Protein AF-A0AAE4B8U6-F1 (afdb_monomer_lite)

Foldseek 3Di:
DDPPVVVVLVVQLVVLVVVLVVVVVCCVPVVDPPVDPVVVVSNVVSCVSNVPDDDDPPPVVVVVVVVVVVD

Radius of gyration: 18.38 Å; chains: 1; bounding box: 41×24×56 Å

Structure (mmCIF, N/CA/C/O backbone):
data_AF-A0AAE4B8U6-F1
#
_entry.id   AF-A0AAE4B8U6-F1
#
loop_
_atom_site.group_PDB
_atom_site.id
_atom_site.type_symbol
_atom_site.label_atom_id
_atom_site.label_alt_id
_atom_site.label_comp_id
_atom_site.label_asym_id
_atom_site.label_entity_id
_atom_site.label_seq_id
_atom_site.pdbx_PDB_ins_code
_atom_site.Cartn_x
_atom_site.Cartn_y
_atom_site.Cartn_z
_atom_site.occupancy
_atom_site.B_iso_or_equiv
_atom_site.auth_seq_id
_atom_site.auth_comp_id
_atom_site.auth_asym_id
_atom_site.auth_atom_id
_atom_site.pdbx_PDB_model_num
ATOM 1 N N . MET A 1 1 ? -18.774 -1.101 -28.617 1.00 72.88 1 MET A N 1
ATOM 2 C CA . MET A 1 1 ? -17.674 -0.128 -28.426 1.00 72.88 1 MET A CA 1
ATOM 3 C C . MET A 1 1 ? -16.956 -0.463 -27.131 1.00 72.88 1 MET A C 1
ATOM 5 O O . MET A 1 1 ? -17.628 -0.770 -26.156 1.00 72.88 1 MET A O 1
ATOM 9 N N . VAL A 1 2 ? -15.624 -0.467 -27.129 1.00 76.69 2 VAL A N 1
ATOM 10 C CA . VAL A 1 2 ? -14.827 -0.742 -25.926 1.00 76.69 2 VAL A CA 1
ATOM 11 C C . VAL A 1 2 ? -14.807 0.501 -25.037 1.00 76.69 2 VAL A C 1
ATOM 13 O O . VAL A 1 2 ? -14.538 1.599 -25.51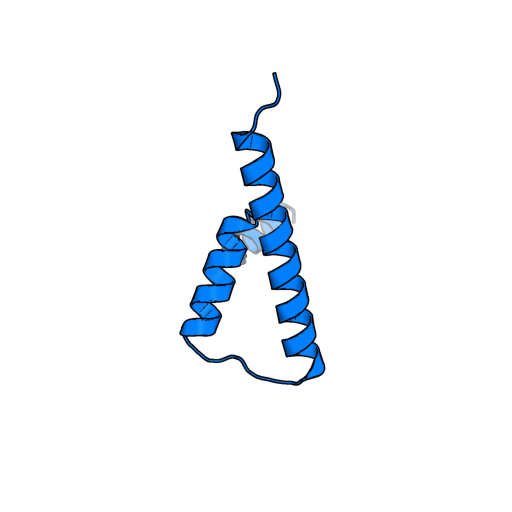7 1.00 76.69 2 VAL A O 1
ATOM 16 N N . ASP A 1 3 ? -15.084 0.328 -23.747 1.00 88.44 3 ASP A N 1
ATOM 17 C CA . ASP A 1 3 ? -15.018 1.402 -22.753 1.00 88.44 3 ASP A CA 1
ATOM 18 C C . ASP A 1 3 ? -13.557 1.637 -22.340 1.00 88.44 3 ASP A C 1
ATOM 20 O O . ASP A 1 3 ? -13.023 1.018 -21.414 1.00 88.44 3 ASP A O 1
ATOM 24 N N . ILE A 1 4 ? -12.891 2.512 -23.092 1.00 90.25 4 ILE A N 1
ATOM 25 C CA . ILE A 1 4 ? -11.496 2.901 -22.865 1.00 90.25 4 ILE A CA 1
ATOM 26 C C . ILE A 1 4 ? -11.290 3.438 -21.432 1.00 90.25 4 ILE A C 1
ATOM 28 O O . ILE A 1 4 ? -10.365 2.965 -20.762 1.00 90.25 4 ILE A O 1
ATOM 32 N N . PRO A 1 5 ? -12.135 4.348 -20.899 1.00 92.56 5 PRO A N 1
ATOM 33 C CA . PRO A 1 5 ? -12.035 4.787 -19.506 1.00 92.56 5 PRO A CA 1
ATOM 34 C C . PRO A 1 5 ? -12.036 3.648 -18.481 1.00 92.56 5 PRO A C 1
ATOM 36 O O . PRO A 1 5 ? -11.225 3.655 -17.549 1.00 92.56 5 PRO A O 1
ATOM 39 N N . LYS A 1 6 ? -12.913 2.651 -18.642 1.00 91.62 6 LYS A N 1
ATOM 40 C CA . LYS A 1 6 ? -12.976 1.496 -17.735 1.00 91.62 6 LYS A CA 1
ATOM 41 C C . LYS A 1 6 ? -11.684 0.681 -17.756 1.00 91.62 6 LYS A C 1
ATOM 43 O O . LYS A 1 6 ? -11.189 0.302 -16.693 1.00 91.62 6 LYS A O 1
ATOM 48 N N . ILE A 1 7 ? -11.116 0.452 -18.940 1.00 92.56 7 ILE A N 1
ATOM 49 C CA . ILE A 1 7 ? -9.848 -0.276 -19.095 1.00 92.56 7 ILE A CA 1
ATOM 50 C C . ILE A 1 7 ? -8.698 0.485 -18.435 1.00 92.56 7 ILE A C 1
ATOM 52 O O . ILE A 1 7 ? -7.908 -0.113 -17.706 1.00 92.56 7 ILE A O 1
ATOM 56 N N . LEU A 1 8 ? -8.623 1.802 -18.639 1.00 91.69 8 LEU A N 1
ATOM 57 C CA . LEU A 1 8 ? -7.586 2.629 -18.022 1.00 91.69 8 LEU A CA 1
ATOM 58 C C . LEU A 1 8 ? -7.656 2.564 -16.494 1.00 91.69 8 LEU A C 1
ATOM 60 O O . LEU A 1 8 ? -6.637 2.330 -15.851 1.00 91.69 8 LEU A O 1
ATOM 64 N N . ARG A 1 9 ? -8.854 2.679 -15.905 1.00 91.00 9 ARG A N 1
ATOM 65 C CA . ARG A 1 9 ? -9.038 2.554 -14.447 1.00 91.00 9 ARG A CA 1
ATOM 66 C C . ARG A 1 9 ? -8.613 1.181 -13.927 1.00 91.00 9 ARG A C 1
ATOM 68 O O . ARG A 1 9 ? -7.928 1.107 -12.910 1.00 91.00 9 ARG A O 1
ATOM 75 N N . ALA A 1 10 ? -8.988 0.109 -14.626 1.00 92.00 10 ALA A N 1
ATOM 76 C CA . ALA A 1 10 ? -8.604 -1.250 -14.251 1.00 92.00 10 ALA A CA 1
ATOM 77 C C . ALA A 1 10 ? -7.080 -1.446 -14.293 1.00 92.00 10 ALA A C 1
ATOM 79 O O . ALA A 1 10 ? -6.504 -1.997 -13.357 1.00 92.00 10 ALA A O 1
ATOM 80 N N . LYS A 1 11 ? -6.419 -0.929 -15.335 1.00 94.06 11 LYS A N 1
ATOM 81 C CA . LYS A 1 11 ? -4.961 -0.999 -15.479 1.00 94.06 11 LYS A CA 1
ATOM 82 C C . LYS A 1 11 ? -4.235 -0.172 -14.416 1.00 94.06 11 LYS A C 1
ATOM 84 O O . LYS A 1 11 ? -3.268 -0.652 -13.837 1.00 94.06 11 LYS A O 1
ATOM 89 N N . THR A 1 12 ? -4.718 1.034 -14.114 1.00 93.06 12 THR A N 1
ATOM 90 C CA . THR A 1 12 ? -4.173 1.866 -13.028 1.00 93.06 12 THR A CA 1
ATOM 91 C C . THR A 1 12 ? -4.261 1.148 -11.685 1.00 93.06 12 THR A C 1
ATOM 93 O O . THR A 1 12 ? -3.279 1.112 -10.948 1.00 93.06 12 THR A O 1
ATOM 96 N N . LYS A 1 13 ? -5.406 0.518 -11.395 1.00 94.50 13 LYS A N 1
ATOM 97 C CA . LYS A 1 13 ? -5.601 -0.266 -10.173 1.00 94.50 13 LYS A CA 1
ATOM 98 C C . LYS A 1 13 ? -4.627 -1.446 -10.090 1.00 94.50 13 LYS A C 1
ATOM 100 O O . LYS A 1 13 ? -3.987 -1.617 -9.058 1.00 94.50 13 LYS A O 1
ATOM 105 N N . ALA A 1 14 ? -4.498 -2.228 -11.163 1.00 94.94 14 ALA A N 1
ATOM 106 C CA . ALA A 1 14 ? -3.582 -3.371 -11.218 1.00 94.94 14 ALA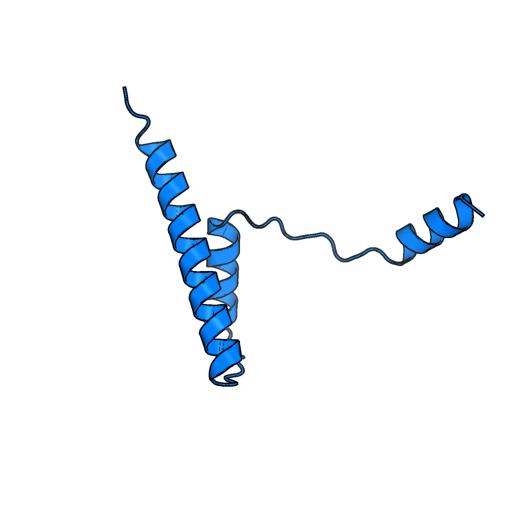 A CA 1
ATOM 107 C C . ALA A 1 14 ? -2.124 -2.940 -10.988 1.00 94.94 14 ALA A C 1
ATOM 109 O O . ALA A 1 14 ? -1.473 -3.435 -10.075 1.00 94.94 14 ALA A O 1
ATOM 110 N N . ASN A 1 15 ? -1.666 -1.913 -11.711 1.00 95.94 15 ASN A N 1
ATOM 111 C CA . ASN A 1 15 ? -0.314 -1.375 -11.555 1.00 95.94 15 ASN A CA 1
ATOM 112 C C . ASN A 1 15 ? -0.028 -0.893 -10.123 1.00 95.94 15 ASN A C 1
ATOM 114 O O . ASN A 1 15 ? 1.093 -1.028 -9.634 1.00 95.94 15 ASN A O 1
ATOM 118 N N . ALA A 1 16 ? -1.015 -0.290 -9.455 1.00 93.81 16 ALA A N 1
ATOM 119 C CA . ALA A 1 16 ? -0.858 0.172 -8.080 1.00 93.81 16 ALA A CA 1
ATOM 120 C C . ALA A 1 16 ? -0.702 -0.997 -7.092 1.00 93.81 16 ALA A C 1
ATOM 122 O O . ALA A 1 16 ? 0.137 -0.928 -6.194 1.00 93.81 16 ALA A O 1
ATOM 123 N N . ILE A 1 17 ? -1.465 -2.079 -7.285 1.00 93.75 17 ILE A N 1
ATOM 124 C CA . ILE A 1 17 ? -1.362 -3.309 -6.485 1.00 93.75 17 ILE A CA 1
ATOM 125 C C . ILE A 1 17 ? 0.016 -3.956 -6.669 1.00 93.75 17 ILE A C 1
ATOM 127 O O . ILE A 1 17 ? 0.673 -4.270 -5.675 1.00 93.75 17 ILE A O 1
ATOM 131 N N . ASP A 1 18 ? 0.489 -4.078 -7.910 1.00 95.94 18 ASP A N 1
ATOM 132 C CA . ASP A 1 18 ? 1.793 -4.680 -8.212 1.00 95.94 18 ASP A CA 1
ATOM 133 C C . ASP A 1 18 ? 2.940 -3.904 -7.546 1.00 95.94 18 ASP A C 1
ATOM 135 O O . ASP A 1 18 ? 3.831 -4.485 -6.924 1.00 95.94 18 ASP A O 1
ATOM 139 N N . ARG A 1 19 ? 2.885 -2.566 -7.595 1.00 92.69 19 ARG A N 1
ATOM 140 C CA . ARG A 1 19 ? 3.870 -1.698 -6.930 1.00 92.69 19 ARG A CA 1
ATOM 141 C C . ARG A 1 19 ? 3.854 -1.854 -5.412 1.00 92.69 19 ARG A C 1
ATOM 143 O O . ARG A 1 19 ? 4.919 -1.919 -4.806 1.00 92.69 19 ARG A O 1
ATOM 150 N N . LEU A 1 20 ? 2.674 -1.928 -4.795 1.00 92.06 20 LEU A N 1
ATOM 151 C CA . LEU A 1 20 ? 2.555 -2.163 -3.352 1.00 92.06 20 LEU A CA 1
ATOM 152 C C . LEU A 1 20 ? 3.131 -3.525 -2.949 1.00 92.06 20 LEU A C 1
ATOM 154 O O . LEU A 1 20 ? 3.808 -3.615 -1.927 1.00 92.06 20 LEU A O 1
ATOM 158 N N . SER A 1 21 ? 2.908 -4.564 -3.758 1.00 90.75 21 SER A N 1
ATOM 159 C CA . SER A 1 21 ? 3.487 -5.891 -3.530 1.00 90.75 21 SER A CA 1
ATOM 160 C C . SER A 1 21 ? 5.017 -5.858 -3.590 1.00 90.75 21 SER A C 1
ATOM 162 O O . SER A 1 21 ? 5.675 -6.341 -2.669 1.00 90.75 21 SER A O 1
ATOM 164 N N . MET A 1 22 ? 5.586 -5.207 -4.609 1.00 89.81 22 MET A N 1
ATOM 165 C CA . MET A 1 22 ? 7.037 -5.053 -4.748 1.00 89.81 22 MET A CA 1
ATOM 166 C C . MET A 1 22 ? 7.649 -4.298 -3.563 1.00 89.81 22 MET A C 1
ATOM 168 O O . MET A 1 22 ? 8.648 -4.738 -2.999 1.00 89.81 22 MET A O 1
ATOM 172 N N . ILE A 1 23 ? 7.023 -3.194 -3.146 1.00 87.94 23 ILE A N 1
ATOM 173 C CA . ILE A 1 23 ? 7.433 -2.430 -1.962 1.00 87.94 23 ILE A CA 1
ATOM 174 C C . ILE A 1 23 ? 7.423 -3.319 -0.712 1.00 87.94 23 ILE A C 1
ATOM 176 O O . ILE A 1 23 ? 8.389 -3.321 0.047 1.00 87.94 23 ILE A O 1
ATOM 180 N N . SER A 1 24 ? 6.361 -4.102 -0.511 1.00 84.75 24 SER A N 1
ATOM 181 C CA . SER A 1 24 ? 6.247 -5.004 0.638 1.00 84.75 24 SER A CA 1
ATOM 182 C C . SER A 1 24 ? 7.345 -6.067 0.657 1.00 84.75 24 SER A C 1
ATOM 184 O O . SER A 1 24 ? 7.864 -6.379 1.728 1.00 84.75 24 SER A O 1
ATOM 186 N N . LEU A 1 25 ? 7.701 -6.618 -0.508 1.00 85.88 25 LEU A N 1
ATOM 187 C CA . LEU A 1 25 ? 8.794 -7.581 -0.634 1.00 85.88 25 LEU A CA 1
ATOM 188 C C . LEU A 1 25 ? 10.134 -6.939 -0.271 1.00 85.88 25 LEU A C 1
ATOM 190 O O . LEU A 1 25 ? 10.857 -7.502 0.540 1.00 85.88 25 LEU A O 1
ATOM 194 N N . LEU A 1 26 ? 10.421 -5.747 -0.802 1.00 82.12 26 LEU A N 1
ATOM 195 C CA . LEU A 1 26 ? 11.670 -5.023 -0.542 1.00 82.12 26 LEU A CA 1
ATOM 196 C C . LEU A 1 26 ? 11.848 -4.674 0.941 1.00 82.12 26 LEU A C 1
ATOM 198 O O . LEU A 1 26 ? 12.927 -4.871 1.498 1.00 82.12 26 LEU A O 1
ATOM 202 N N . VAL A 1 27 ? 10.789 -4.194 1.600 1.00 81.44 27 VAL A N 1
ATOM 203 C CA . VAL A 1 27 ? 10.816 -3.903 3.045 1.00 81.44 27 VAL A CA 1
ATOM 204 C C . VAL A 1 27 ? 11.070 -5.178 3.850 1.00 81.44 27 VAL A C 1
ATOM 206 O O . VAL A 1 27 ? 11.890 -5.172 4.766 1.00 81.44 27 VAL A O 1
ATOM 209 N N . GLY A 1 28 ? 10.395 -6.275 3.493 1.00 76.38 28 GLY A N 1
ATOM 210 C CA . GLY A 1 28 ? 10.546 -7.561 4.173 1.00 76.38 28 GLY A CA 1
ATOM 211 C C . GLY A 1 28 ? 11.902 -8.233 3.941 1.00 76.38 28 GLY A C 1
ATOM 212 O O . GLY A 1 28 ? 12.376 -8.938 4.827 1.00 76.38 28 GLY A O 1
ATOM 213 N N . SER A 1 29 ? 12.534 -8.017 2.783 1.00 77.75 29 SER A N 1
ATOM 214 C CA . SER A 1 29 ? 13.806 -8.655 2.423 1.00 77.75 29 SER A CA 1
ATOM 215 C C . SER A 1 29 ? 15.038 -7.873 2.866 1.00 77.75 29 SER A C 1
ATOM 217 O O . SER A 1 29 ? 16.047 -8.479 3.207 1.00 77.75 29 SER A O 1
ATOM 219 N N . GLU A 1 30 ? 14.988 -6.539 2.841 1.00 69.31 30 GLU A N 1
ATOM 220 C CA . GLU A 1 30 ? 16.171 -5.697 3.073 1.00 69.31 30 GLU A CA 1
ATOM 221 C C . GLU A 1 30 ? 16.150 -4.961 4.418 1.00 69.31 30 GLU A C 1
ATOM 223 O O . GLU A 1 30 ? 17.060 -4.185 4.702 1.00 69.31 30 GLU A O 1
ATOM 228 N N . GLY A 1 31 ? 15.118 -5.166 5.246 1.00 59.38 31 GLY A N 1
ATOM 229 C CA . GLY A 1 31 ? 15.018 -4.566 6.581 1.00 59.38 31 GLY A CA 1
ATOM 230 C C . GLY A 1 31 ? 15.024 -3.034 6.581 1.00 59.38 31 GLY A C 1
ATOM 231 O O . GLY A 1 31 ? 15.245 -2.415 7.622 1.00 59.38 31 GLY A O 1
ATOM 232 N N . ARG A 1 32 ? 14.806 -2.397 5.421 1.00 61.91 32 ARG A N 1
ATOM 233 C CA . ARG A 1 32 ? 14.821 -0.940 5.310 1.00 61.91 32 ARG A CA 1
ATOM 234 C C . ARG A 1 32 ? 13.554 -0.387 5.945 1.00 61.91 32 ARG A C 1
ATOM 236 O O . ARG A 1 32 ? 12.463 -0.495 5.381 1.00 61.91 32 ARG A O 1
ATOM 243 N N . ALA A 1 33 ? 13.714 0.254 7.097 1.00 60.44 33 ALA A N 1
ATOM 244 C CA . ALA A 1 33 ? 12.705 1.145 7.639 1.00 60.44 33 ALA A CA 1
ATOM 245 C C . ALA A 1 33 ? 12.597 2.350 6.691 1.00 60.44 33 ALA A C 1
ATOM 247 O O . ALA A 1 33 ? 13.414 3.267 6.716 1.00 60.44 33 ALA A O 1
ATOM 248 N N . MET A 1 34 ? 11.622 2.317 5.782 1.00 64.12 34 MET A N 1
ATOM 249 C CA . MET A 1 34 ? 11.308 3.465 4.935 1.00 64.12 34 MET A CA 1
ATOM 250 C C . MET A 1 34 ? 10.507 4.483 5.764 1.00 64.12 34 MET A C 1
ATOM 252 O O . MET A 1 34 ? 9.298 4.642 5.613 1.00 64.12 34 MET A O 1
ATOM 256 N N . GLU A 1 35 ? 11.191 5.137 6.703 1.00 64.44 35 GLU A N 1
ATOM 257 C CA . GLU A 1 35 ? 10.635 6.169 7.597 1.00 64.44 35 GLU A CA 1
ATOM 258 C C . GLU A 1 35 ? 10.476 7.534 6.906 1.00 64.44 35 GLU A C 1
ATOM 260 O O . GLU A 1 35 ? 10.058 8.516 7.519 1.00 64.44 35 GLU A O 1
ATOM 265 N N . ASP A 1 36 ? 10.775 7.604 5.608 1.00 77.88 36 ASP A N 1
ATOM 266 C CA . ASP A 1 36 ? 10.697 8.837 4.842 1.00 77.88 36 ASP A CA 1
ATOM 267 C C . ASP A 1 36 ? 9.237 9.273 4.606 1.00 77.88 36 ASP A C 1
ATOM 269 O O . ASP A 1 36 ? 8.356 8.485 4.238 1.00 77.88 36 ASP A O 1
ATOM 273 N N . ARG A 1 37 ? 8.973 10.573 4.771 1.00 80.81 37 ARG A N 1
ATOM 274 C CA . ARG A 1 37 ? 7.675 11.194 4.468 1.00 80.81 37 ARG A CA 1
ATOM 275 C C . ARG A 1 37 ? 7.288 10.992 3.009 1.00 80.81 37 ARG A C 1
ATOM 277 O O . ARG A 1 37 ? 6.098 10.862 2.712 1.00 80.81 37 ARG A O 1
ATOM 284 N N . GLU A 1 38 ? 8.264 10.974 2.106 1.00 78.44 38 GLU A N 1
ATOM 285 C CA . GLU A 1 38 ? 8.021 10.739 0.682 1.00 78.44 38 GLU A CA 1
ATOM 286 C C . GLU A 1 38 ? 7.527 9.317 0.423 1.00 78.44 38 GLU A C 1
ATOM 288 O O . GLU A 1 38 ? 6.556 9.117 -0.310 1.00 78.44 38 GLU A O 1
ATOM 293 N N . TYR A 1 39 ? 8.110 8.337 1.113 1.00 83.88 39 TYR A N 1
ATOM 294 C CA . TYR A 1 39 ? 7.671 6.950 1.045 1.00 83.88 39 TYR A CA 1
ATOM 295 C C . TYR A 1 39 ? 6.238 6.774 1.559 1.00 83.88 39 TYR A C 1
ATOM 297 O O . TYR A 1 39 ? 5.408 6.149 0.896 1.00 83.88 39 TYR A O 1
ATOM 305 N N . GLN A 1 40 ? 5.907 7.376 2.705 1.00 86.00 40 GLN A N 1
ATOM 306 C CA . GLN A 1 40 ? 4.551 7.305 3.258 1.00 86.00 40 GLN A CA 1
ATOM 307 C C . GLN A 1 40 ? 3.512 7.925 2.311 1.00 86.00 40 GLN A C 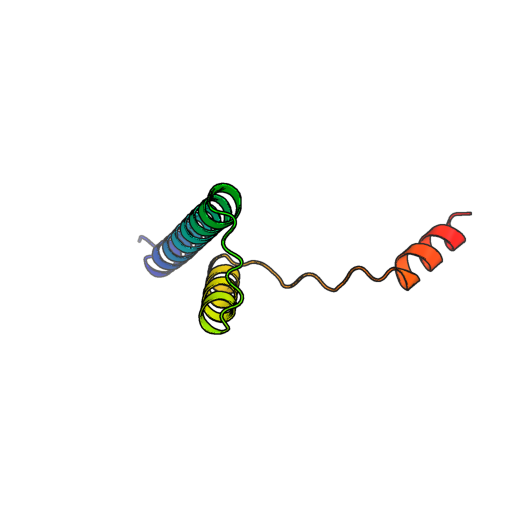1
ATOM 309 O O . GLN A 1 40 ? 2.422 7.374 2.134 1.00 86.00 40 GLN A O 1
ATOM 314 N N . ARG A 1 41 ? 3.853 9.041 1.649 1.00 89.12 41 ARG A N 1
ATOM 315 C CA . ARG A 1 41 ? 3.003 9.647 0.610 1.00 89.12 41 ARG A CA 1
ATOM 316 C C . ARG A 1 41 ? 2.832 8.721 -0.592 1.00 89.12 41 ARG A C 1
ATOM 318 O O . ARG A 1 41 ? 1.698 8.486 -1.001 1.00 89.12 41 ARG A O 1
ATOM 325 N N . LEU A 1 42 ? 3.920 8.138 -1.094 1.00 89.31 42 LEU A N 1
ATOM 326 C CA . LEU A 1 42 ? 3.885 7.190 -2.208 1.00 89.31 42 LEU A CA 1
ATOM 327 C C . LEU A 1 42 ? 2.968 5.997 -1.907 1.00 89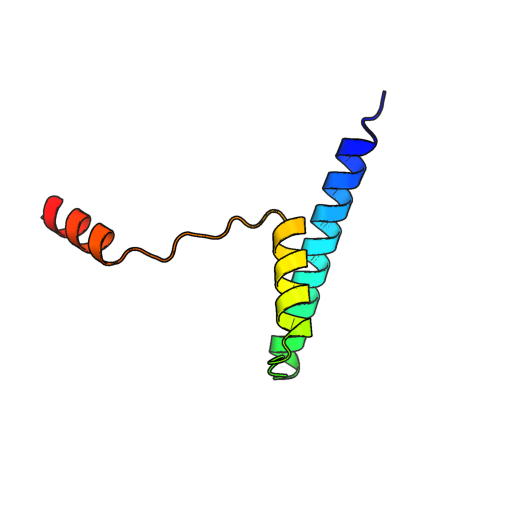.31 42 LEU A C 1
ATOM 329 O O . LEU A 1 42 ? 2.098 5.662 -2.711 1.00 89.31 42 LEU A O 1
ATOM 333 N N . VAL A 1 43 ? 3.123 5.372 -0.738 1.00 90.00 43 VAL A N 1
ATOM 334 C CA . VAL A 1 43 ? 2.290 4.233 -0.328 1.00 90.00 43 VAL A CA 1
ATOM 335 C C . VAL A 1 43 ? 0.825 4.646 -0.191 1.00 90.00 43 VAL A C 1
ATOM 337 O O . VAL A 1 43 ? -0.059 3.910 -0.632 1.00 90.00 43 VAL A O 1
ATOM 340 N N . LYS A 1 44 ? 0.546 5.827 0.373 1.00 90.38 44 LYS A N 1
ATOM 341 C CA . LYS A 1 44 ? -0.818 6.357 0.501 1.00 90.38 44 LYS A CA 1
ATOM 342 C C . LYS A 1 44 ? -1.485 6.557 -0.863 1.00 90.38 44 LYS A C 1
ATOM 344 O O . LYS A 1 44 ? -2.625 6.128 -1.054 1.00 90.38 44 LYS A O 1
ATOM 349 N N . ASP A 1 45 ? -0.777 7.146 -1.820 1.00 91.38 45 ASP A N 1
ATOM 350 C CA . ASP A 1 45 ? -1.304 7.380 -3.166 1.00 91.38 45 ASP A CA 1
ATOM 351 C C . ASP A 1 45 ? -1.546 6.067 -3.917 1.00 91.38 45 ASP A C 1
ATOM 353 O O . ASP A 1 45 ? -2.597 5.892 -4.543 1.00 91.38 45 ASP A O 1
ATOM 357 N N . LEU A 1 46 ? -0.627 5.104 -3.796 1.00 93.06 46 LEU A N 1
ATOM 358 C CA . LEU A 1 46 ? -0.802 3.767 -4.361 1.00 93.06 46 LEU A CA 1
ATOM 359 C C . LEU A 1 46 ? -2.000 3.041 -3.740 1.00 93.06 46 LEU A C 1
ATOM 361 O O . LEU A 1 46 ? -2.786 2.432 -4.465 1.00 93.06 46 LEU A O 1
ATOM 365 N N . ARG A 1 47 ? -2.204 3.144 -2.420 1.00 91.06 47 ARG A N 1
ATOM 366 C CA . ARG A 1 47 ? -3.375 2.561 -1.743 1.00 91.06 47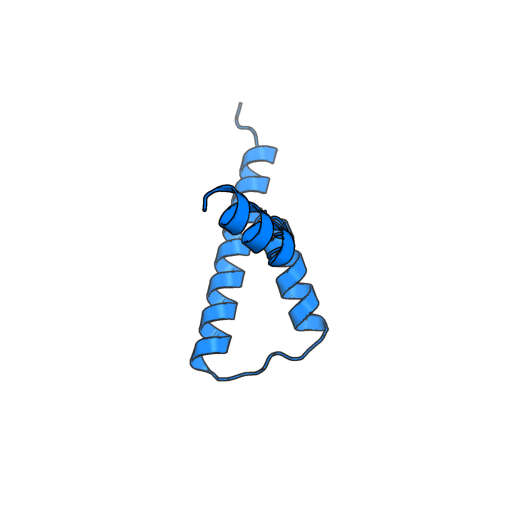 ARG A CA 1
ATOM 367 C C . ARG A 1 47 ? -4.684 3.152 -2.265 1.00 91.06 47 ARG A C 1
ATOM 369 O O . ARG A 1 47 ? -5.617 2.405 -2.564 1.00 91.06 47 ARG A O 1
ATOM 376 N N . LYS A 1 48 ? -4.730 4.472 -2.460 1.00 91.44 48 LYS A N 1
ATOM 377 C CA . LYS A 1 48 ? -5.886 5.158 -3.050 1.00 91.44 48 LYS A CA 1
ATOM 378 C C . LYS A 1 48 ? -6.163 4.681 -4.480 1.00 91.44 48 LYS A C 1
ATOM 380 O O . LYS A 1 48 ? -7.308 4.389 -4.814 1.00 91.44 48 LYS A O 1
ATOM 385 N N . GLN A 1 49 ? -5.131 4.557 -5.317 1.00 92.12 49 GLN A N 1
ATOM 386 C CA . GLN A 1 49 ? -5.262 4.067 -6.698 1.00 92.12 49 GLN A CA 1
ATOM 387 C C . GLN A 1 49 ? -5.678 2.591 -6.771 1.00 92.12 49 GLN A C 1
ATOM 389 O O . GLN A 1 49 ? -6.455 2.207 -7.646 1.00 92.12 49 GLN A O 1
ATOM 394 N N . ALA A 1 50 ? -5.205 1.773 -5.831 1.00 92.44 50 ALA A N 1
ATOM 395 C CA . ALA A 1 50 ? -5.598 0.376 -5.689 1.00 92.44 50 ALA A CA 1
ATOM 396 C C . ALA A 1 50 ? -7.024 0.207 -5.120 1.00 92.44 50 ALA A C 1
ATOM 398 O O . ALA A 1 50 ? -7.559 -0.902 -5.122 1.00 92.44 50 ALA A O 1
ATOM 399 N N . GLY A 1 51 ? -7.673 1.291 -4.682 1.00 88.75 51 GLY A N 1
ATOM 400 C CA . GLY A 1 51 ? -9.031 1.266 -4.144 1.00 88.75 51 GLY A CA 1
ATOM 401 C C . GLY A 1 51 ? -9.122 0.644 -2.753 1.00 88.75 51 GLY A C 1
ATOM 402 O O . GLY A 1 51 ? -10.159 0.073 -2.418 1.00 88.75 51 GLY A O 1
ATOM 403 N N . TYR A 1 52 ? -8.049 0.722 -1.958 1.00 85.94 52 TYR A N 1
ATOM 404 C CA . TYR A 1 52 ? -8.146 0.418 -0.535 1.00 85.94 52 TYR A CA 1
ATOM 405 C C . TYR A 1 52 ? -9.039 1.464 0.129 1.00 85.94 52 TYR A C 1
ATOM 407 O O . TYR A 1 52 ? -8.862 2.666 -0.065 1.00 85.94 52 TYR A O 1
ATOM 415 N N . VAL A 1 53 ? -10.005 0.983 0.901 1.00 80.25 53 VAL A N 1
ATOM 416 C CA . VAL A 1 53 ? -10.819 1.819 1.776 1.00 80.25 53 VAL A CA 1
ATOM 417 C C . VAL A 1 53 ? -10.055 1.945 3.087 1.00 80.25 53 VAL A C 1
ATOM 419 O O . VAL A 1 53 ? -9.604 0.925 3.619 1.00 80.25 53 VAL A O 1
ATOM 422 N N . ASP A 1 54 ? -9.888 3.171 3.583 1.00 70.75 54 ASP A N 1
ATOM 423 C CA . ASP A 1 54 ? -9.394 3.383 4.941 1.00 70.75 54 ASP A CA 1
ATOM 424 C C . ASP A 1 54 ? -10.354 2.651 5.881 1.00 70.75 54 ASP A C 1
ATOM 426 O O . ASP A 1 54 ? -11.542 2.970 5.955 1.00 70.75 54 ASP A O 1
ATOM 430 N N . ARG A 1 55 ? -9.871 1.579 6.516 1.00 67.56 55 ARG A N 1
ATOM 431 C CA . ARG A 1 55 ? -10.665 0.887 7.528 1.00 67.56 55 ARG A CA 1
ATOM 432 C C . ARG A 1 55 ? -10.764 1.825 8.720 1.00 67.56 55 ARG A C 1
ATOM 434 O O . ARG A 1 55 ? -9.736 2.325 9.172 1.00 67.56 55 ARG A O 1
ATOM 441 N N . GLU A 1 56 ? -11.979 2.034 9.218 1.00 73.62 56 GLU A N 1
ATOM 442 C CA . GLU A 1 56 ? -12.155 2.608 10.549 1.00 73.62 56 GLU A CA 1
ATOM 443 C C . GLU A 1 56 ? -11.317 1.784 11.535 1.00 73.62 56 GLU A C 1
ATOM 445 O O . GLU A 1 56 ? -11.244 0.551 11.424 1.00 73.62 56 GLU A O 1
ATOM 450 N N . GLU A 1 57 ? -10.616 2.469 12.440 1.00 77.62 57 GLU A N 1
ATOM 451 C CA . GLU A 1 57 ? -9.862 1.796 13.491 1.00 77.62 57 GLU A CA 1
ATOM 452 C C . GLU A 1 57 ? -10.789 0.837 14.237 1.00 77.62 57 GLU A C 1
ATOM 454 O O . GLU A 1 57 ? -11.977 1.104 14.425 1.00 77.62 57 GLU A O 1
ATOM 459 N N . PHE A 1 58 ? -10.252 -0.321 14.621 1.00 82.62 58 PHE A N 1
ATOM 460 C CA . PHE A 1 58 ? -11.033 -1.320 15.333 1.00 82.62 58 PHE A CA 1
ATOM 461 C C . PHE A 1 58 ? -11.573 -0.723 16.638 1.00 82.62 58 PHE A C 1
ATOM 463 O O . PHE A 1 58 ? -10.825 -0.495 17.591 1.00 82.62 58 PHE A O 1
ATOM 470 N N . ASP A 1 59 ? -12.883 -0.488 16.671 1.00 86.06 59 ASP A N 1
ATOM 471 C CA . ASP A 1 59 ? -13.584 0.054 17.826 1.00 86.06 59 ASP A CA 1
ATOM 472 C C . ASP A 1 59 ? -13.765 -1.045 18.878 1.00 86.06 59 ASP A C 1
ATOM 474 O O . ASP A 1 59 ? -14.737 -1.811 18.894 1.00 86.06 59 ASP A O 1
ATOM 478 N N . ARG A 1 60 ? -12.758 -1.149 19.749 1.00 87.12 60 ARG A N 1
ATOM 479 C CA . ARG A 1 60 ? -12.731 -2.134 20.830 1.00 87.12 60 ARG A CA 1
ATOM 480 C C . ARG A 1 60 ? -13.898 -1.951 21.796 1.00 87.12 60 ARG A C 1
ATOM 482 O O . ARG A 1 60 ? -14.383 -2.939 22.341 1.00 87.12 60 ARG A O 1
ATOM 489 N N . GLU A 1 61 ? -14.341 -0.717 22.007 1.00 87.94 61 GLU A N 1
ATOM 490 C CA . GLU A 1 61 ? -15.443 -0.422 22.914 1.00 87.94 61 GLU A CA 1
ATOM 491 C C . GLU A 1 61 ? -16.753 -1.000 22.373 1.00 87.94 61 GLU A C 1
ATOM 493 O O . GLU A 1 61 ? -17.414 -1.769 23.074 1.00 87.94 61 GLU A O 1
ATOM 498 N N . LYS A 1 62 ? -17.078 -0.747 21.098 1.00 86.12 62 LYS A N 1
ATOM 499 C CA . LYS A 1 62 ? -18.243 -1.362 20.437 1.00 86.12 62 LYS A CA 1
ATOM 500 C C . LYS A 1 62 ? -18.170 -2.885 20.428 1.00 86.12 62 LYS A C 1
ATOM 502 O O . LYS A 1 62 ? -19.191 -3.549 20.613 1.00 86.12 62 LYS A O 1
ATOM 507 N N . PHE A 1 63 ? -16.981 -3.452 20.227 1.00 92.31 63 PHE A N 1
ATOM 508 C CA . PHE A 1 63 ? -16.799 -4.901 20.273 1.00 92.31 63 PHE A CA 1
ATOM 509 C C . PHE A 1 63 ? -17.133 -5.482 21.655 1.00 92.31 63 PHE A C 1
ATOM 511 O O . PHE A 1 63 ? -17.893 -6.446 21.742 1.00 92.31 63 PHE A O 1
ATOM 518 N N . GLU A 1 64 ? -16.609 -4.899 22.737 1.00 91.69 64 GLU A N 1
ATOM 519 C CA . GLU A 1 64 ? -16.897 -5.382 24.095 1.00 91.69 64 GLU A CA 1
ATOM 520 C C . GLU A 1 64 ? -18.361 -5.130 24.499 1.00 91.69 64 GLU A C 1
ATOM 522 O O . GLU A 1 64 ? -18.957 -5.974 25.170 1.00 91.69 64 GLU A O 1
ATOM 527 N N . GLN A 1 65 ? -18.984 -4.034 24.043 1.00 88.56 65 GLN A N 1
ATOM 528 C CA . GLN A 1 65 ? -20.424 -3.798 24.219 1.00 88.56 65 GLN A CA 1
ATOM 529 C C . GLN A 1 65 ? -21.260 -4.913 23.571 1.00 88.56 65 GLN A C 1
ATOM 531 O O . GLN A 1 65 ? -22.123 -5.496 24.228 1.00 88.56 65 GLN A O 1
ATOM 536 N N . LEU A 1 66 ? -20.968 -5.268 22.314 1.00 90.88 66 LEU A N 1
ATOM 537 C CA . LEU A 1 66 ? -21.635 -6.376 21.622 1.00 90.88 66 LEU A CA 1
ATOM 538 C C . LEU A 1 66 ? -21.387 -7.712 22.326 1.00 90.88 66 LEU A C 1
ATOM 540 O O . LEU A 1 66 ? -22.314 -8.491 22.522 1.00 90.88 66 LEU A O 1
ATOM 544 N N . ARG A 1 67 ? -20.150 -7.974 22.755 1.00 87.50 67 ARG A N 1
ATOM 545 C CA . ARG A 1 67 ? -19.801 -9.201 23.478 1.00 87.50 67 ARG A CA 1
ATOM 546 C C . ARG A 1 67 ? -20.592 -9.360 24.776 1.00 87.50 67 ARG A C 1
ATOM 54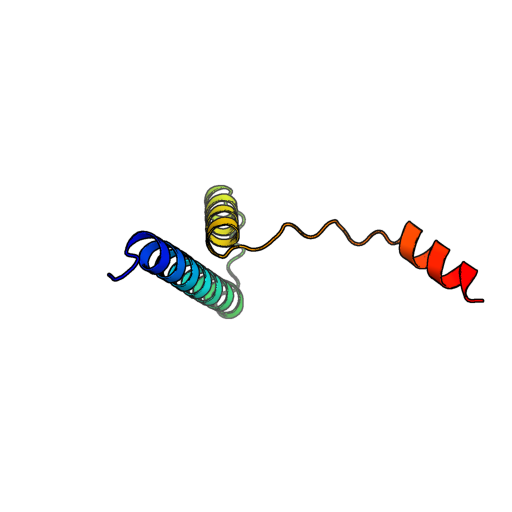8 O O . ARG A 1 67 ? -20.997 -10.474 25.096 1.00 87.50 67 ARG A O 1
ATOM 555 N N . ASN A 1 68 ? -20.786 -8.276 25.521 1.00 85.12 68 ASN A N 1
ATOM 556 C CA . ASN A 1 68 ? -21.553 -8.295 26.764 1.00 85.12 68 ASN A CA 1
ATOM 557 C C . ASN A 1 68 ? -23.064 -8.397 26.523 1.00 85.12 68 ASN A C 1
ATOM 559 O O . ASN A 1 68 ? -23.757 -8.931 27.375 1.00 85.12 68 ASN A O 1
ATOM 563 N N . PHE A 1 69 ? -23.566 -7.930 25.376 1.00 82.25 69 PHE A N 1
ATOM 564 C CA . PHE A 1 69 ? -24.976 -8.073 25.000 1.00 82.25 69 PHE A CA 1
ATOM 565 C C . PHE A 1 69 ? -25.377 -9.529 24.702 1.00 82.25 69 PHE A C 1
ATOM 567 O O . PHE A 1 69 ? -26.514 -9.916 24.946 1.00 82.25 69 PHE A O 1
ATOM 574 N N . PHE A 1 70 ? -24.453 -10.338 24.175 1.00 77.81 70 PHE A N 1
ATOM 575 C CA . PHE A 1 70 ? -24.677 -11.764 23.889 1.00 77.81 70 PHE A CA 1
ATOM 576 C C . PHE A 1 70 ? -24.281 -12.709 25.042 1.00 77.81 70 PHE A C 1
ATOM 578 O O . PHE A 1 70 ? -24.255 -13.925 24.841 1.00 77.81 70 PHE A O 1
ATOM 585 N N . LYS A 1 71 ? -23.938 -12.173 26.218 1.00 61.75 71 LYS A N 1
ATOM 586 C CA . LYS A 1 71 ? -23.752 -12.942 27.457 1.00 61.75 71 LYS A CA 1
ATOM 587 C C . LYS A 1 71 ? -25.035 -12.952 28.274 1.00 61.75 71 LYS A C 1
ATOM 589 O O . LYS A 1 71 ? -25.279 -14.004 28.902 1.00 61.75 71 LYS A O 1
#

Sequence (71 aa):
MVDIPKILRAKTKANAIDRLSMISLLVGSEGRAMEDREYQRLVKDLRKQAGYVDREEFDREKFEQLRNFFK

pLDDT: mean 84.6, std 9.55, range [59.38, 95.94]

Secondary structure (DSSP, 8-state):
---HHHHHHHHHHHHHHHHHHHHHHHHHHH------HHHHHHHHHHHHHTT---PPP--HHHHHHHHHHT-

Organism: Bacillus pumilus (NCBI:txid1408)